Protein AF-A0A832GR30-F1 (afdb_monomer)

Mean predicted aligned error: 6.25 Å

Sequence (142 aa):
MNIKTFKKKKALDELYRIESIIKEREQTCPACKYLKEFDEINVDTLAMMLSSNPSFLKEFKESKGLCLPHLIKLLKIIKLRHKSNFSSLLKDLLSLEMKSFTHLNHELKEFIRKHDYRFSNEPWGIEKDSVKRSIIKLIGEE

Solvent-accessible surface area (backbone atoms only — not comparable to full-atom values): 7870 Å² total; per-residue (Å²): 134,62,70,70,60,55,57,52,49,55,54,51,54,50,48,54,51,51,53,51,53,51,55,50,46,48,68,70,32,67,67,53,42,46,52,52,50,51,57,50,52,52,42,50,51,51,39,49,43,54,72,74,31,71,68,56,37,56,56,53,62,74,54,70,61,65,25,49,60,57,45,54,53,32,54,53,50,29,56,74,76,40,56,93,51,32,70,62,50,49,53,53,52,52,52,37,41,52,53,37,53,51,53,48,53,53,25,41,52,49,41,58,52,47,69,37,75,93,38,59,87,59,82,82,62,83,28,76,53,27,69,60,51,50,51,34,39,60,71,44,80,134

Foldseek 3Di:
DDPVVVVVVVVVVVVVVVVVVVVVCCVPPPVSVVVVVVLLVVLLVVLCCCQPPPVVVVVQLVDLAAAPVSLVSNLVNCVVPVVVCNVVVVVSRVVSNVVNVVVLVVLCVVVVVCVPPVNVPPDDDPSPCSVVVVVCNHPNDD

Structure (mmCIF, N/CA/C/O backbone):
data_AF-A0A832GR30-F1
#
_entry.id   AF-A0A832GR30-F1
#
loop_
_atom_site.group_PDB
_atom_site.id
_atom_site.type_symbol
_atom_site.label_atom_id
_atom_site.label_alt_id
_atom_site.label_comp_id
_atom_site.label_asym_id
_atom_site.label_entity_id
_atom_site.label_seq_id
_atom_site.pdbx_PDB_ins_code
_atom_site.Cartn_x
_atom_site.Cartn_y
_atom_site.Cartn_z
_atom_site.occupancy
_atom_site.B_iso_or_equiv
_atom_site.auth_seq_id
_atom_site.auth_comp_id
_atom_site.auth_asym_id
_atom_site.auth_atom_id
_atom_site.pdbx_PDB_model_num
ATOM 1 N N . MET A 1 1 ? -47.389 3.659 -23.363 1.00 51.72 1 MET A N 1
ATOM 2 C CA . MET A 1 1 ? -46.184 3.367 -22.545 1.00 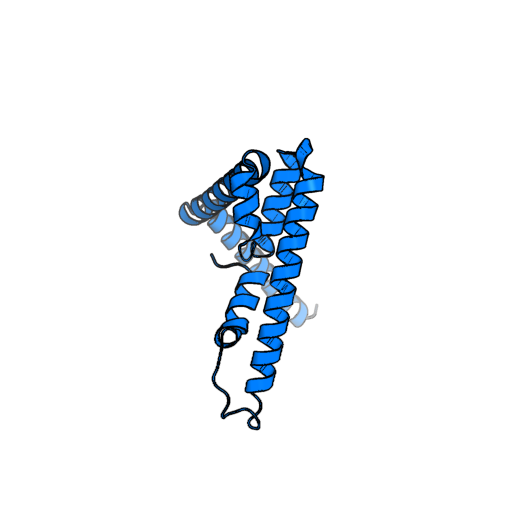51.72 1 MET A CA 1
ATOM 3 C C . MET A 1 1 ? -45.252 2.463 -23.338 1.00 51.72 1 MET A C 1
ATOM 5 O O . MET A 1 1 ? -45.704 1.456 -23.861 1.00 51.72 1 MET A O 1
ATOM 9 N N . ASN A 1 2 ? -43.989 2.857 -23.509 1.00 54.38 2 ASN A N 1
ATOM 10 C CA . ASN A 1 2 ? -43.063 2.231 -24.456 1.00 54.38 2 ASN A CA 1
ATOM 11 C C . ASN A 1 2 ? -42.424 0.957 -23.848 1.00 54.38 2 ASN A C 1
ATOM 13 O O . ASN A 1 2 ? -41.853 0.995 -22.759 1.00 54.38 2 ASN A O 1
ATOM 17 N N . ILE A 1 3 ? -42.524 -0.186 -24.534 1.00 61.44 3 ILE A N 1
ATOM 18 C CA . ILE A 1 3 ? -42.107 -1.518 -24.036 1.00 61.44 3 ILE A CA 1
ATOM 19 C C . ILE A 1 3 ? -40.603 -1.565 -23.691 1.00 61.44 3 ILE A C 1
ATOM 21 O O . ILE A 1 3 ? -40.187 -2.277 -22.772 1.00 61.44 3 ILE A O 1
ATOM 25 N N . LYS A 1 4 ? -39.778 -0.757 -24.373 1.00 59.50 4 LYS A N 1
ATOM 26 C CA . LYS A 1 4 ? -38.334 -0.636 -24.101 1.00 59.50 4 LYS A CA 1
ATOM 27 C C . LYS A 1 4 ? -38.034 -0.039 -22.719 1.00 59.50 4 LYS A C 1
ATOM 29 O O . LYS A 1 4 ? -37.091 -0.482 -22.067 1.00 59.50 4 LYS A O 1
ATOM 34 N N . THR A 1 5 ? -38.838 0.909 -22.237 1.00 62.03 5 THR A N 1
ATOM 35 C CA . THR A 1 5 ? -38.653 1.534 -20.916 1.00 62.03 5 THR A CA 1
ATOM 36 C C . THR A 1 5 ? -39.044 0.592 -19.776 1.00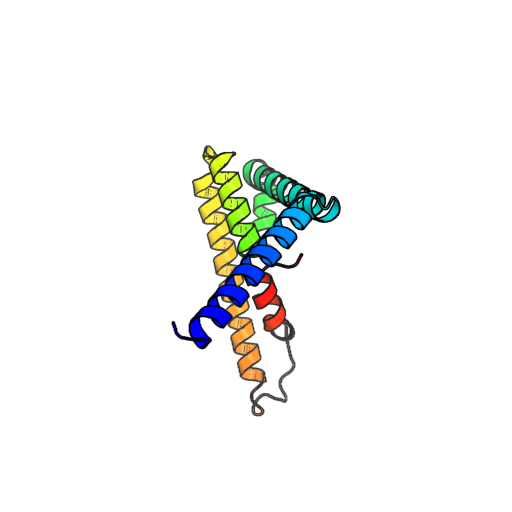 62.03 5 THR A C 1
ATOM 38 O O . THR A 1 5 ? -38.386 0.586 -18.740 1.00 62.03 5 THR A O 1
ATOM 41 N N . PHE A 1 6 ? -40.048 -0.267 -19.982 1.00 60.59 6 PHE A N 1
ATOM 42 C CA . PHE A 1 6 ? -40.468 -1.271 -18.996 1.00 60.59 6 PHE A CA 1
ATOM 43 C C . PHE A 1 6 ? -39.425 -2.386 -18.809 1.00 60.59 6 PHE A C 1
ATOM 45 O O . PHE A 1 6 ? -39.076 -2.726 -17.679 1.00 60.59 6 PHE A O 1
ATOM 52 N N . LYS A 1 7 ? -38.851 -2.903 -19.907 1.00 65.62 7 LYS A N 1
ATOM 53 C CA . LYS A 1 7 ? -37.757 -3.892 -19.845 1.00 65.62 7 LYS A CA 1
ATOM 54 C C . LYS A 1 7 ? -36.505 -3.337 -19.156 1.00 65.62 7 LYS A C 1
ATOM 56 O O . LYS A 1 7 ? -35.870 -4.057 -18.395 1.00 65.62 7 LYS A O 1
ATOM 61 N N . LYS A 1 8 ? -36.180 -2.057 -19.382 1.00 68.19 8 LYS A N 1
ATOM 62 C CA . LYS A 1 8 ? -35.029 -1.387 -18.754 1.00 68.19 8 LYS A CA 1
ATOM 63 C C . LYS A 1 8 ? -35.221 -1.189 -17.244 1.00 68.19 8 LYS A C 1
ATOM 65 O O . LYS A 1 8 ? -34.277 -1.399 -16.495 1.00 68.19 8 LYS A O 1
ATOM 70 N N . LYS A 1 9 ? -36.441 -0.858 -16.801 1.00 76.12 9 LYS A N 1
ATOM 71 C CA . LYS A 1 9 ? -36.787 -0.742 -15.374 1.00 76.12 9 LYS A CA 1
ATOM 72 C C . LYS A 1 9 ? -36.671 -2.087 -14.647 1.00 76.12 9 LYS A C 1
ATOM 74 O O . LYS A 1 9 ? -35.982 -2.169 -13.643 1.00 76.12 9 LYS A O 1
ATOM 79 N N . LYS A 1 10 ? -37.224 -3.157 -15.230 1.00 83.06 10 LYS A N 1
ATOM 80 C CA . LYS A 1 10 ? -37.146 -4.513 -14.659 1.00 83.06 10 LYS A CA 1
ATOM 81 C C . LYS A 1 10 ? -35.703 -5.015 -14.491 1.00 83.06 10 LYS A C 1
ATOM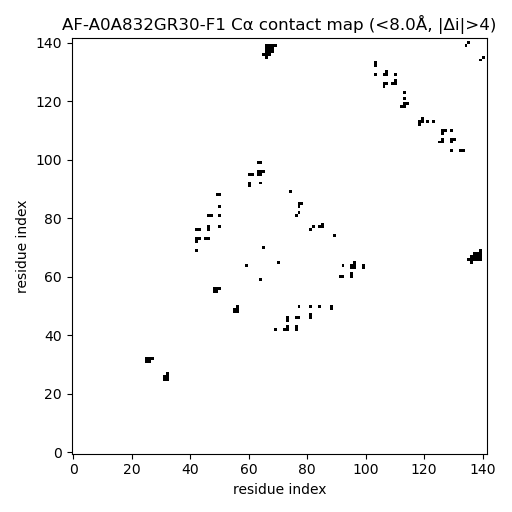 83 O O . LYS A 1 10 ? -35.403 -5.680 -13.510 1.00 83.06 10 LYS A O 1
ATOM 88 N N . ALA A 1 11 ? -34.814 -4.698 -15.436 1.00 89.81 11 ALA A N 1
ATOM 89 C CA . ALA A 1 11 ? -33.398 -5.058 -15.338 1.00 89.81 11 ALA A CA 1
ATOM 90 C C . ALA A 1 11 ? -32.662 -4.286 -14.226 1.00 89.81 11 ALA A C 1
ATOM 92 O O . ALA A 1 11 ? -31.799 -4.848 -13.560 1.00 89.81 11 ALA A O 1
ATOM 93 N N . LEU A 1 12 ? -33.012 -3.012 -14.018 1.00 91.25 12 LEU A N 1
ATOM 94 C CA . LEU A 1 12 ? -32.442 -2.186 -12.954 1.00 91.25 12 LEU A CA 1
ATOM 95 C C . LEU A 1 12 ? -32.899 -2.664 -11.566 1.00 91.25 12 LEU A C 1
ATOM 97 O O . LEU A 1 12 ? -32.090 -2.752 -10.650 1.00 91.25 12 LEU A O 1
ATOM 101 N N . ASP A 1 13 ? -34.175 -3.032 -11.437 1.00 93.50 13 ASP A N 1
ATOM 102 C CA . ASP A 1 13 ? -34.734 -3.576 -10.194 1.00 93.50 13 ASP A CA 1
ATOM 103 C C . ASP A 1 13 ? -34.052 -4.904 -9.809 1.00 93.50 13 ASP A C 1
ATOM 105 O O . ASP A 1 13 ? -33.721 -5.123 -8.643 1.00 93.50 13 ASP A O 1
ATOM 109 N N . GLU A 1 14 ? -33.776 -5.768 -10.792 1.00 94.12 14 GLU A N 1
ATOM 110 C CA . GLU A 1 14 ? -33.047 -7.021 -10.564 1.00 94.12 14 GLU A CA 1
ATOM 111 C C . GLU A 1 14 ? -31.583 -6.776 -10.162 1.00 94.12 14 GLU A C 1
ATOM 113 O O . GLU A 1 14 ? -31.078 -7.437 -9.257 1.00 94.12 14 GLU A O 1
ATOM 118 N N . LEU A 1 15 ? -30.912 -5.786 -10.766 1.00 93.50 15 LEU A N 1
ATOM 119 C CA . LEU A 1 15 ? -29.561 -5.377 -10.366 1.00 93.50 15 LEU A CA 1
ATOM 120 C C . LEU A 1 15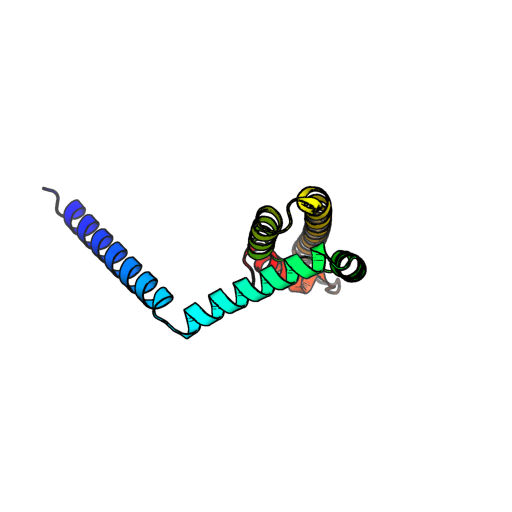 ? -29.525 -4.954 -8.890 1.00 93.50 15 LEU A C 1
ATOM 122 O O . LEU A 1 15 ? -28.689 -5.453 -8.138 1.00 93.50 15 LEU A O 1
ATOM 126 N N . TYR A 1 16 ? -30.443 -4.080 -8.462 1.00 95.38 16 TYR A N 1
ATOM 127 C CA . TYR A 1 16 ? -30.512 -3.632 -7.067 1.00 95.38 16 TYR A CA 1
ATOM 128 C C . TYR A 1 16 ? -30.816 -4.779 -6.103 1.00 95.38 16 TYR A C 1
ATOM 130 O O . TYR A 1 16 ? -30.252 -4.837 -5.008 1.00 95.38 16 TYR A O 1
ATOM 138 N N . ARG A 1 17 ? -31.670 -5.725 -6.512 1.00 95.69 17 ARG A N 1
ATOM 139 C CA . ARG A 1 17 ? -31.939 -6.938 -5.736 1.00 95.69 17 ARG A CA 1
ATOM 140 C C . ARG A 1 17 ? -30.670 -7.772 -5.547 1.00 95.69 17 ARG A C 1
ATOM 142 O O . ARG A 1 17 ? -30.385 -8.185 -4.425 1.00 95.69 17 ARG A O 1
ATOM 149 N N . ILE A 1 18 ? -29.908 -8.007 -6.616 1.00 95.25 18 ILE A N 1
ATOM 150 C CA . ILE A 1 18 ? -28.654 -8.771 -6.563 1.00 95.25 18 ILE A CA 1
ATOM 151 C C . ILE A 1 18 ? -27.618 -8.053 -5.690 1.00 95.25 18 ILE A C 1
ATOM 153 O O . ILE A 1 18 ? -27.018 -8.687 -4.825 1.00 95.25 18 ILE A O 1
ATOM 157 N N . GLU A 1 19 ? -27.447 -6.739 -5.857 1.00 95.38 19 GLU A N 1
ATOM 158 C CA . GLU A 1 19 ? -26.525 -5.937 -5.043 1.00 95.38 19 GLU A CA 1
ATOM 159 C C . GLU A 1 19 ? -26.858 -6.041 -3.547 1.00 95.38 19 GLU A C 1
ATOM 161 O O . GLU A 1 19 ? -25.963 -6.226 -2.721 1.00 95.38 19 GLU A O 1
ATOM 166 N N . SER A 1 20 ? -28.147 -5.989 -3.194 1.00 95.75 20 SER A N 1
ATOM 167 C CA . SER A 1 20 ? -28.601 -6.161 -1.812 1.00 95.75 20 SER A CA 1
ATOM 168 C C . SER A 1 20 ? -28.236 -7.536 -1.252 1.00 95.75 20 SER A C 1
ATOM 170 O O . SER A 1 20 ? -27.729 -7.618 -0.137 1.00 95.75 20 SER A O 1
ATOM 172 N N . ILE A 1 21 ? -28.458 -8.609 -2.020 1.00 95.50 21 ILE A N 1
ATOM 173 C CA . ILE A 1 21 ? -28.145 -9.982 -1.594 1.00 95.50 21 ILE A CA 1
ATOM 174 C C . ILE A 1 21 ? -26.638 -10.155 -1.381 1.00 95.50 21 ILE A C 1
ATOM 176 O O . ILE A 1 21 ? -26.224 -10.792 -0.413 1.00 95.50 21 ILE A O 1
ATOM 180 N N . ILE A 1 22 ? -25.810 -9.600 -2.270 1.00 93.94 22 ILE A N 1
ATOM 181 C CA . ILE A 1 22 ? -24.348 -9.671 -2.144 1.00 93.94 22 ILE A CA 1
ATOM 182 C C . ILE A 1 22 ? -23.896 -8.945 -0.874 1.00 93.94 22 ILE A C 1
ATOM 184 O O . ILE A 1 22 ? -23.192 -9.543 -0.064 1.00 93.94 22 ILE A O 1
ATOM 188 N N . LYS A 1 23 ? -24.363 -7.710 -0.647 1.00 92.56 23 LYS A N 1
ATOM 189 C CA . LYS A 1 23 ? -24.015 -6.933 0.555 1.00 92.56 23 LYS A CA 1
ATOM 190 C C . LYS A 1 23 ? -24.444 -7.620 1.846 1.00 92.56 23 LYS A C 1
ATOM 192 O O . LYS A 1 23 ? -23.693 -7.618 2.817 1.00 92.56 23 LYS A O 1
ATOM 197 N N . GLU A 1 24 ? -25.642 -8.198 1.872 1.00 93.69 24 GLU A N 1
ATOM 198 C CA . GLU A 1 24 ? -26.115 -8.965 3.025 1.00 93.69 24 GLU A CA 1
ATOM 199 C C . GLU A 1 24 ? -25.195 -10.163 3.283 1.00 93.69 24 GLU A C 1
ATOM 201 O O . GLU A 1 24 ? -24.711 -10.344 4.401 1.00 93.69 24 GLU A O 1
ATOM 206 N N . ARG A 1 25 ? -24.865 -10.927 2.233 1.00 92.12 25 ARG A N 1
ATOM 207 C CA . ARG A 1 25 ? -23.961 -12.075 2.346 1.00 92.12 25 ARG A CA 1
ATOM 208 C C . ARG A 1 25 ? -22.572 -11.688 2.827 1.00 92.12 25 ARG A C 1
ATOM 210 O O . ARG A 1 25 ? -22.043 -12.394 3.677 1.00 92.12 25 ARG A O 1
ATOM 217 N N . GLU A 1 26 ? -21.993 -10.596 2.338 1.00 90.56 26 GLU A N 1
ATOM 218 C CA . GLU A 1 26 ? -20.697 -10.094 2.813 1.00 90.56 26 GLU A CA 1
ATOM 219 C C . GLU A 1 26 ? -20.720 -9.770 4.313 1.00 90.56 26 GLU A C 1
ATOM 221 O O . GLU A 1 26 ? -19.753 -10.052 5.017 1.00 90.56 26 GLU A O 1
ATOM 226 N N . GLN A 1 27 ? -21.830 -9.229 4.826 1.00 89.06 27 GLN A N 1
ATOM 227 C CA . GLN A 1 27 ? -21.975 -8.901 6.248 1.00 89.06 27 GLN A CA 1
ATOM 228 C C . GLN A 1 27 ? -22.210 -10.132 7.129 1.00 89.06 27 GLN A C 1
ATOM 230 O O . GLN A 1 27 ? -21.733 -10.172 8.264 1.00 89.06 27 GLN A O 1
ATOM 235 N N . THR A 1 28 ? -22.940 -11.132 6.632 1.00 93.12 28 THR A N 1
ATOM 236 C CA . THR A 1 28 ? -23.249 -12.352 7.394 1.00 93.12 28 THR A CA 1
ATOM 237 C C . THR A 1 28 ? -22.201 -13.452 7.235 1.00 93.12 28 THR A C 1
ATOM 239 O O . THR A 1 28 ? -22.175 -14.383 8.035 1.00 93.12 28 THR A O 1
ATOM 242 N N . CYS A 1 29 ? -21.354 -13.386 6.204 1.00 95.25 29 CYS A N 1
ATOM 243 C CA . CYS A 1 29 ? -20.319 -14.380 5.940 1.00 95.25 29 CYS A CA 1
ATOM 244 C C . CYS A 1 29 ? -19.207 -14.289 7.000 1.00 95.25 29 CYS A C 1
ATOM 246 O O . CYS A 1 29 ? -18.518 -13.266 7.073 1.00 95.25 29 CYS A O 1
ATOM 248 N N . PRO A 1 30 ? -18.954 -15.359 7.781 1.00 95.44 30 PRO A N 1
ATOM 249 C CA . PRO A 1 30 ? -17.912 -15.343 8.806 1.00 95.44 30 PRO A CA 1
ATOM 250 C C . PRO A 1 30 ? -16.511 -15.067 8.247 1.00 95.44 30 PRO A C 1
ATOM 252 O O . PRO A 1 30 ? -15.738 -14.358 8.882 1.00 95.44 30 PRO A O 1
ATOM 255 N N . ALA A 1 31 ? -16.197 -15.573 7.048 1.00 94.69 31 ALA A N 1
ATOM 256 C CA . ALA A 1 31 ? -14.901 -15.348 6.408 1.00 94.69 31 ALA A CA 1
ATOM 257 C C . ALA A 1 31 ? -14.718 -13.883 5.977 1.00 94.69 31 ALA A C 1
ATOM 259 O O . ALA A 1 31 ? -13.686 -13.288 6.269 1.00 94.69 31 ALA A O 1
ATOM 260 N N . CYS A 1 32 ? -15.733 -13.273 5.355 1.00 93.62 32 CYS A N 1
ATOM 261 C CA . CYS A 1 32 ? -15.691 -11.858 4.968 1.00 93.62 32 CYS A CA 1
ATOM 262 C C . CYS A 1 32 ? -15.562 -10.946 6.194 1.00 93.62 32 CYS A C 1
ATOM 264 O O . CYS A 1 32 ? -14.755 -10.016 6.201 1.00 93.62 32 CYS A O 1
ATOM 266 N N . LYS A 1 33 ? -16.317 -11.245 7.259 1.00 92.44 33 LYS A N 1
ATOM 267 C CA . LYS A 1 33 ? -16.220 -10.527 8.531 1.00 92.44 33 LYS A CA 1
ATOM 268 C C . LYS A 1 33 ? -14.819 -10.645 9.133 1.00 92.44 33 LYS A C 1
ATOM 270 O O . LYS A 1 33 ? -14.233 -9.625 9.485 1.00 92.44 33 LYS A O 1
ATOM 275 N N . TYR A 1 34 ? -14.272 -11.859 9.189 1.00 93.50 34 TYR A N 1
ATOM 276 C CA . TYR A 1 34 ? -12.926 -12.102 9.699 1.00 93.50 34 TYR A CA 1
ATOM 277 C C . TYR A 1 34 ? -11.859 -11.343 8.903 1.00 93.50 34 TYR A C 1
ATOM 279 O O . TYR A 1 34 ? -11.028 -10.678 9.508 1.00 93.50 34 TYR A O 1
ATOM 287 N N . LEU A 1 35 ? -11.900 -11.380 7.566 1.00 92.25 35 LEU A N 1
ATOM 288 C CA . LEU A 1 35 ? -10.945 -10.655 6.719 1.00 92.25 35 LEU A CA 1
ATOM 289 C C . LEU A 1 35 ? -10.974 -9.148 6.995 1.00 92.25 35 LEU A C 1
ATOM 291 O O . LEU A 1 35 ? -9.926 -8.526 7.159 1.00 92.25 35 LEU A O 1
ATOM 295 N N . LYS A 1 36 ? -12.173 -8.569 7.118 1.00 90.44 36 LYS A N 1
ATOM 296 C CA . LYS A 1 36 ? -12.336 -7.150 7.440 1.00 90.44 36 LYS A CA 1
ATOM 297 C C . LYS A 1 36 ? -11.783 -6.806 8.824 1.00 90.44 36 LYS A C 1
ATOM 299 O O . LYS A 1 36 ? -11.057 -5.824 8.960 1.00 90.44 36 LYS A O 1
ATOM 304 N N . GLU A 1 37 ? -12.120 -7.598 9.839 1.00 92.25 37 GLU A N 1
ATOM 305 C CA . GLU A 1 37 ? -11.637 -7.400 11.210 1.00 92.25 37 GLU A CA 1
ATOM 306 C C . GLU A 1 37 ? -10.115 -7.552 11.291 1.00 92.25 37 GLU A C 1
ATOM 308 O O . GLU A 1 37 ? -9.441 -6.720 11.895 1.00 92.25 37 GLU A O 1
ATOM 313 N N . PHE A 1 38 ? -9.558 -8.561 10.624 1.00 93.62 38 PHE A N 1
ATOM 314 C CA . PHE A 1 38 ? -8.121 -8.796 10.552 1.00 93.62 38 PHE A CA 1
ATOM 315 C C . PHE A 1 38 ? -7.390 -7.617 9.899 1.00 93.62 38 PHE A C 1
ATOM 317 O O . PHE A 1 38 ? -6.416 -7.104 10.452 1.00 93.62 38 PHE A O 1
ATOM 324 N N . ASP A 1 39 ? -7.894 -7.118 8.768 1.00 92.31 39 ASP A N 1
ATOM 325 C CA . ASP A 1 39 ? -7.347 -5.936 8.100 1.00 92.31 39 ASP A CA 1
ATOM 326 C C . ASP A 1 39 ? -7.480 -4.665 8.964 1.00 92.31 39 ASP A C 1
ATOM 328 O O . ASP A 1 39 ? -6.637 -3.771 8.921 1.00 92.31 39 ASP A O 1
ATOM 332 N N . GLU A 1 40 ? -8.543 -4.517 9.758 1.00 92.50 40 GLU A N 1
ATOM 333 C CA . GLU A 1 40 ? -8.684 -3.397 10.703 1.00 92.50 40 GLU A CA 1
ATOM 334 C C . GLU A 1 40 ? -7.670 -3.477 11.848 1.00 92.50 40 GLU A C 1
ATOM 336 O O . GLU A 1 40 ? -6.995 -2.482 12.121 1.00 92.50 40 GLU A O 1
ATOM 341 N N . ILE A 1 41 ? -7.505 -4.652 12.456 1.00 94.75 41 ILE A N 1
ATOM 342 C CA . ILE A 1 41 ? -6.551 -4.889 13.546 1.00 94.75 41 ILE A CA 1
ATOM 343 C C . ILE A 1 41 ? -5.113 -4.648 13.077 1.00 94.75 41 ILE A C 1
ATOM 345 O O . ILE A 1 41 ? -4.340 -3.984 13.773 1.00 94.75 41 ILE A O 1
ATOM 349 N N . ASN A 1 42 ? -4.743 -5.137 11.892 1.00 95.12 42 ASN A N 1
ATOM 350 C CA . ASN A 1 42 ? -3.384 -4.980 11.375 1.00 95.12 42 ASN A CA 1
ATOM 351 C C . ASN A 1 42 ? -3.040 -3.519 11.079 1.00 95.12 42 ASN A C 1
ATOM 353 O O . ASN A 1 42 ? -1.950 -3.063 11.430 1.00 95.12 42 ASN A O 1
ATOM 357 N N . VAL A 1 43 ? -3.961 -2.755 10.483 1.00 95.25 43 VAL A N 1
ATOM 358 C CA . VAL A 1 43 ? -3.707 -1.335 10.198 1.00 95.25 43 VAL A CA 1
ATOM 359 C C . VAL A 1 43 ? -3.684 -0.506 11.486 1.00 95.25 43 VAL A C 1
ATOM 361 O O . VAL A 1 43 ? -2.875 0.416 11.589 1.00 95.25 43 VAL A O 1
ATOM 364 N N . ASP A 1 44 ? -4.499 -0.841 12.490 1.00 94.88 44 ASP A N 1
ATOM 365 C CA . ASP A 1 44 ? -4.442 -0.201 13.814 1.00 94.88 44 ASP A CA 1
ATOM 366 C C . ASP A 1 44 ? -3.116 -0.502 14.530 1.00 94.88 44 ASP A C 1
ATOM 368 O O . ASP A 1 44 ? -2.450 0.409 15.024 1.00 94.88 44 ASP A O 1
ATOM 372 N N . THR A 1 45 ? -2.664 -1.757 14.483 1.00 96.31 45 THR A N 1
ATOM 373 C CA . THR A 1 45 ? -1.363 -2.173 15.028 1.00 96.31 45 THR A CA 1
ATOM 374 C C . THR A 1 45 ? -0.218 -1.429 14.345 1.00 96.31 45 THR A C 1
ATOM 376 O O . THR A 1 45 ? 0.658 -0.885 15.019 1.00 96.31 45 THR A O 1
ATOM 379 N N . LEU A 1 46 ? -0.248 -1.326 13.013 1.00 96.75 46 LEU A N 1
ATOM 380 C CA . LEU A 1 46 ? 0.737 -0.561 12.254 1.00 96.75 46 LEU A CA 1
ATOM 381 C C . LEU A 1 46 ? 0.729 0.924 12.651 1.00 96.75 46 LEU A C 1
ATOM 383 O O . LEU A 1 46 ? 1.793 1.507 12.864 1.00 96.75 46 LEU A O 1
ATOM 387 N N . ALA A 1 47 ? -0.452 1.536 12.791 1.00 95.81 47 ALA A N 1
ATOM 388 C CA . ALA A 1 47 ? -0.597 2.928 13.221 1.00 95.81 47 ALA A CA 1
ATOM 389 C C . ALA A 1 47 ? 0.026 3.169 14.600 1.00 95.81 47 ALA A C 1
ATOM 391 O O . ALA A 1 47 ? 0.749 4.154 14.787 1.00 95.81 47 ALA A O 1
ATOM 392 N N . MET A 1 48 ? -0.221 2.255 15.540 1.00 95.31 48 MET A N 1
ATOM 393 C CA . MET A 1 48 ? 0.367 2.288 16.872 1.00 95.31 48 MET A CA 1
ATOM 394 C C . MET A 1 48 ? 1.894 2.210 16.782 1.00 95.31 48 MET A C 1
ATOM 396 O O . MET A 1 48 ? 2.567 3.101 17.293 1.00 95.31 48 MET A O 1
ATOM 400 N N . MET A 1 49 ? 2.443 1.214 16.075 1.00 96.81 49 MET A N 1
ATOM 401 C CA . MET A 1 49 ? 3.893 1.022 15.949 1.00 96.81 49 MET A CA 1
ATOM 402 C C . MET A 1 49 ? 4.592 2.232 15.325 1.00 96.81 49 MET A C 1
ATOM 404 O O . MET A 1 49 ? 5.599 2.696 15.855 1.00 96.81 49 MET A O 1
ATOM 408 N N . LEU A 1 50 ? 4.040 2.789 14.243 1.00 95.94 50 LEU A N 1
ATOM 409 C CA . LEU A 1 50 ? 4.581 3.995 13.607 1.00 95.94 50 LEU A CA 1
ATOM 410 C C . LEU A 1 50 ? 4.538 5.212 14.538 1.00 95.94 50 LEU A C 1
ATOM 412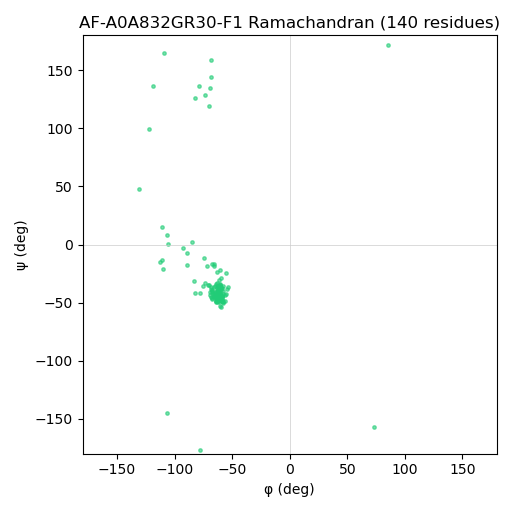 O O . LEU A 1 50 ? 5.414 6.072 14.466 1.00 95.94 50 LEU A O 1
ATOM 416 N N . SER A 1 51 ? 3.531 5.293 15.409 1.00 93.19 51 SER A N 1
ATOM 417 C CA . SER A 1 51 ? 3.341 6.434 16.307 1.00 93.19 51 SER A CA 1
ATOM 418 C C . SER A 1 51 ? 4.175 6.349 17.584 1.00 93.19 51 SER A C 1
ATOM 420 O O . SER A 1 51 ? 4.559 7.395 18.107 1.00 93.19 51 SER A O 1
ATOM 422 N N . SER A 1 52 ? 4.443 5.145 18.098 1.00 93.12 52 SER A N 1
ATOM 423 C CA . SER A 1 52 ? 5.084 4.939 19.403 1.00 93.12 52 SER A CA 1
ATOM 424 C C . SER A 1 52 ? 6.505 4.375 19.339 1.00 93.12 52 SER A C 1
ATOM 426 O O . SER A 1 52 ? 7.197 4.412 20.353 1.00 93.12 52 SER A O 1
ATOM 428 N N . ASN A 1 53 ? 6.962 3.860 18.191 1.00 96.19 53 ASN A N 1
ATOM 429 C CA . ASN A 1 53 ? 8.285 3.250 18.043 1.00 96.19 53 ASN A CA 1
ATOM 430 C C . ASN A 1 53 ? 9.120 3.952 16.947 1.00 96.19 53 ASN A C 1
ATOM 432 O O . ASN A 1 53 ? 8.977 3.650 15.759 1.00 96.19 53 ASN A O 1
ATOM 436 N N . PRO A 1 54 ? 10.043 4.858 17.329 1.00 94.88 54 PRO A N 1
ATOM 437 C CA . PRO A 1 54 ? 10.899 5.570 16.379 1.00 94.88 54 PRO A CA 1
ATOM 438 C C . PRO A 1 54 ? 11.812 4.667 15.537 1.00 94.88 54 PRO A C 1
ATOM 440 O O . PRO A 1 54 ? 12.053 4.970 14.368 1.00 94.88 54 PRO A O 1
ATOM 443 N N . SER A 1 55 ? 12.312 3.561 16.099 1.00 97.31 55 SER A N 1
ATOM 444 C CA . SER A 1 55 ? 13.154 2.607 15.363 1.00 97.31 55 SER A CA 1
ATOM 445 C C . SER A 1 55 ? 12.354 1.905 14.270 1.00 97.31 55 SER A C 1
ATOM 447 O O . SER A 1 55 ? 12.809 1.828 13.132 1.00 97.31 55 SER A O 1
ATOM 449 N N . PHE A 1 56 ? 11.122 1.496 14.584 1.00 97.38 56 PHE A N 1
ATOM 450 C CA . PHE A 1 56 ? 10.215 0.919 13.595 1.00 97.38 56 PHE A CA 1
ATOM 451 C C . PHE A 1 56 ? 9.869 1.921 12.488 1.00 97.38 56 PHE A C 1
ATOM 453 O O . PHE A 1 56 ? 9.934 1.581 11.311 1.00 97.38 56 PHE A O 1
ATOM 460 N N . LEU A 1 57 ? 9.566 3.178 12.836 1.00 95.88 57 LEU A N 1
ATOM 461 C CA . LEU A 1 57 ? 9.324 4.228 11.841 1.00 95.88 57 LEU A CA 1
ATOM 462 C C . LEU A 1 57 ? 10.531 4.419 10.910 1.00 95.88 57 LEU A C 1
ATOM 464 O O . LEU A 1 57 ? 10.355 4.611 9.708 1.00 95.88 57 LEU A O 1
ATOM 468 N N . LYS A 1 58 ? 11.754 4.367 11.448 1.00 96.44 58 LYS A N 1
ATOM 469 C CA . LYS A 1 58 ? 12.982 4.469 10.653 1.00 96.44 58 LYS A CA 1
ATOM 470 C C . LYS A 1 58 ? 13.100 3.318 9.654 1.00 96.44 58 LYS A C 1
ATOM 472 O O . LYS A 1 58 ? 13.353 3.577 8.485 1.00 96.44 58 LYS A O 1
ATOM 477 N N . GLU A 1 59 ? 12.888 2.080 10.088 1.00 97.12 59 GLU A N 1
ATOM 478 C CA . GLU A 1 59 ? 12.921 0.912 9.196 1.00 97.12 59 GLU A CA 1
ATOM 479 C C . GLU A 1 59 ? 11.800 0.959 8.153 1.00 97.12 59 GLU A C 1
ATOM 481 O O . GLU A 1 59 ? 12.027 0.709 6.970 1.00 97.12 59 GLU A O 1
ATOM 486 N N . PHE A 1 60 ? 10.598 1.372 8.557 1.00 97.06 60 PHE A N 1
ATOM 487 C CA . PHE A 1 60 ? 9.455 1.496 7.659 1.00 97.06 60 PHE A CA 1
ATOM 488 C C . PHE A 1 60 ? 9.707 2.496 6.519 1.00 97.06 60 PHE A C 1
ATOM 490 O O . PHE A 1 60 ? 9.276 2.259 5.390 1.00 97.06 60 PHE A O 1
ATOM 497 N N . LYS A 1 61 ? 10.449 3.582 6.773 1.00 96.06 61 LYS A N 1
ATOM 498 C CA . LYS A 1 61 ? 10.849 4.572 5.752 1.00 96.06 61 LYS A CA 1
ATOM 499 C C . LYS A 1 61 ? 11.797 4.024 4.680 1.00 96.06 61 LYS A C 1
ATOM 501 O O . LYS A 1 61 ? 11.913 4.640 3.623 1.00 96.06 61 LYS A O 1
ATOM 506 N N . GLU A 1 62 ? 12.433 2.881 4.913 1.00 95.19 62 GLU A N 1
ATOM 507 C CA . GLU A 1 62 ? 13.266 2.198 3.914 1.00 95.19 62 GLU A CA 1
ATOM 508 C C . GLU A 1 62 ? 12.486 1.143 3.110 1.00 95.19 62 GLU A C 1
ATOM 510 O O . GLU A 1 62 ? 13.015 0.541 2.175 1.00 95.19 62 GLU A O 1
ATOM 515 N N . SER A 1 63 ? 11.208 0.925 3.438 1.00 94.75 63 SER A N 1
ATOM 516 C CA . SER A 1 63 ? 10.331 0.003 2.714 1.00 94.75 63 SER A CA 1
ATOM 517 C C . SER A 1 63 ? 9.811 0.590 1.390 1.00 94.75 63 SER A C 1
ATOM 519 O O . SER A 1 63 ? 10.132 1.708 0.989 1.00 94.75 63 SER A O 1
ATOM 521 N N . LYS A 1 64 ? 8.947 -0.161 0.692 1.00 92.81 64 LYS A N 1
ATOM 522 C CA . LYS A 1 64 ? 8.229 0.319 -0.504 1.00 92.81 64 LYS A CA 1
ATOM 523 C C . LYS A 1 64 ? 6.932 1.076 -0.171 1.00 92.81 64 LYS A C 1
ATOM 525 O O . LYS A 1 64 ? 6.226 1.481 -1.102 1.00 92.81 64 LYS A O 1
ATOM 530 N N . GLY A 1 65 ? 6.614 1.268 1.111 1.00 94.81 65 GLY A N 1
ATOM 531 C CA . GLY A 1 65 ? 5.346 1.834 1.577 1.00 94.81 65 GLY A CA 1
ATOM 532 C C . GLY A 1 65 ? 4.168 0.864 1.4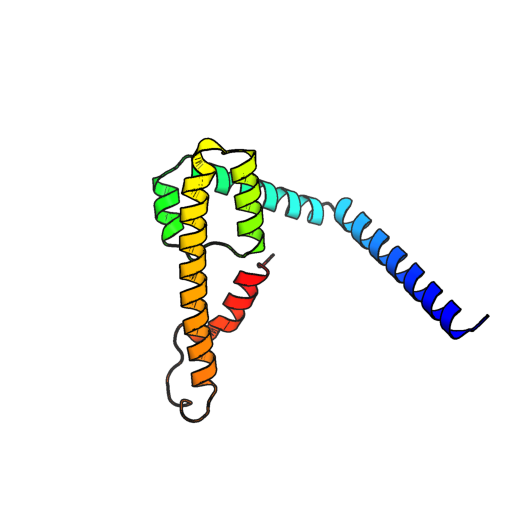34 1.00 94.81 65 GLY A C 1
ATOM 533 O O . GLY A 1 65 ? 4.351 -0.348 1.346 1.00 94.81 65 GLY A O 1
ATOM 534 N N . LEU A 1 66 ? 2.956 1.409 1.383 1.00 96.00 66 LEU A N 1
ATOM 535 C CA . LEU A 1 66 ? 1.680 0.690 1.335 1.00 96.00 66 LEU A CA 1
ATOM 536 C C . LEU A 1 66 ? 1.008 0.816 -0.032 1.00 96.00 66 LEU A C 1
ATOM 538 O O . LEU A 1 66 ? 1.349 1.689 -0.827 1.00 96.00 66 LEU A O 1
ATOM 542 N N . CYS A 1 67 ? 0.016 -0.022 -0.323 1.00 96.50 67 CYS A N 1
ATOM 543 C CA . CYS A 1 67 ? -0.903 0.291 -1.415 1.00 96.50 67 CYS A CA 1
ATOM 544 C C . CYS A 1 67 ? -1.774 1.509 -1.043 1.00 96.50 67 CYS A C 1
ATOM 546 O O . CYS A 1 67 ? -1.938 1.845 0.135 1.00 96.50 67 CYS A O 1
ATOM 548 N N . LEU A 1 68 ? -2.346 2.185 -2.041 1.00 96.06 68 LEU A N 1
ATOM 549 C CA . LEU A 1 68 ? -3.167 3.379 -1.814 1.00 96.06 68 LEU A CA 1
ATOM 550 C C . LEU A 1 68 ? -4.356 3.143 -0.860 1.00 96.06 68 LEU A C 1
ATOM 552 O O . LEU A 1 68 ? -4.558 3.984 0.023 1.00 96.06 68 LEU A O 1
ATOM 556 N N . PRO A 1 69 ? -5.119 2.033 -0.962 1.00 95.94 69 PRO A N 1
ATOM 557 C CA . PRO A 1 69 ? -6.182 1.735 -0.003 1.00 95.94 69 PRO A CA 1
ATOM 558 C C . PRO A 1 69 ? -5.688 1.676 1.448 1.00 95.94 69 PRO A C 1
ATOM 560 O O . PRO A 1 69 ? -6.257 2.343 2.321 1.00 95.94 69 PRO A O 1
ATOM 563 N N . HIS A 1 70 ? -4.595 0.949 1.708 1.00 96.62 70 HIS A N 1
ATOM 564 C CA . HIS A 1 70 ? -4.030 0.811 3.054 1.00 96.62 70 HIS A CA 1
ATOM 565 C C . HIS A 1 70 ? -3.397 2.105 3.560 1.00 96.62 70 HIS A C 1
ATOM 567 O O . HIS A 1 70 ? -3.556 2.420 4.737 1.00 96.62 70 HIS A O 1
ATOM 573 N N . LEU A 1 71 ? -2.772 2.911 2.695 1.00 96.69 71 LEU A N 1
ATOM 574 C CA . LEU A 1 71 ? -2.288 4.247 3.054 1.00 96.69 71 LEU A CA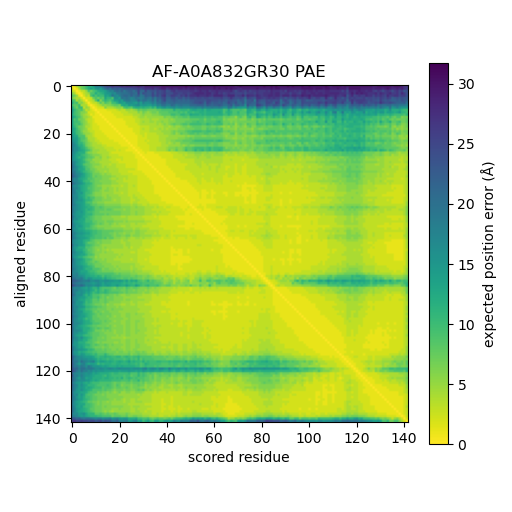 1
ATOM 575 C C . LEU A 1 71 ? -3.435 5.138 3.546 1.00 96.69 71 LEU A C 1
ATOM 577 O O . LEU A 1 71 ? -3.340 5.754 4.608 1.00 96.69 71 LEU A O 1
ATOM 581 N N . ILE A 1 72 ? -4.545 5.193 2.804 1.00 96.06 72 ILE A N 1
ATOM 582 C CA . ILE A 1 72 ? -5.713 5.998 3.186 1.00 96.06 72 ILE A CA 1
ATOM 583 C C . ILE A 1 72 ? -6.306 5.489 4.504 1.00 96.06 72 ILE A C 1
ATOM 585 O O . ILE A 1 72 ? -6.646 6.298 5.374 1.00 96.06 72 ILE A O 1
ATOM 589 N N . LYS A 1 73 ? -6.436 4.167 4.667 1.00 95.81 73 LYS A N 1
ATOM 590 C CA . LYS A 1 73 ? -6.950 3.555 5.900 1.00 95.81 73 LYS A CA 1
ATOM 591 C C . LYS A 1 73 ? -6.056 3.896 7.096 1.00 95.81 73 LYS A C 1
ATOM 593 O O . LYS A 1 73 ? -6.564 4.391 8.100 1.00 95.81 73 LYS A O 1
ATOM 598 N N . LEU A 1 74 ? -4.739 3.748 6.952 1.00 96.19 74 LEU A N 1
ATOM 599 C CA . LEU A 1 74 ? -3.749 4.085 7.974 1.00 96.19 74 LEU A CA 1
ATOM 600 C C . LEU A 1 74 ? -3.841 5.559 8.386 1.00 96.19 74 LEU A C 1
ATOM 602 O O . LEU A 1 74 ? -3.964 5.865 9.571 1.00 96.19 74 LEU A O 1
ATOM 606 N N . LEU A 1 75 ? -3.851 6.482 7.421 1.00 95.94 75 LEU A N 1
ATOM 607 C CA . LEU A 1 75 ? -3.935 7.918 7.701 1.00 95.94 75 LEU A CA 1
ATOM 608 C C . LEU A 1 75 ? -5.229 8.292 8.435 1.00 95.94 75 LEU A C 1
ATOM 610 O O . LEU A 1 75 ? -5.203 9.141 9.328 1.00 95.94 75 LEU A O 1
ATOM 614 N N . LYS A 1 76 ? -6.358 7.647 8.107 1.00 95.06 76 LYS A N 1
ATOM 615 C CA . LYS A 1 76 ? -7.620 7.826 8.843 1.00 95.06 76 LYS A CA 1
ATOM 616 C C . LYS A 1 76 ? -7.490 7.364 10.296 1.00 95.06 76 LYS A C 1
ATOM 618 O O . LYS A 1 76 ? -7.922 8.094 11.187 1.00 95.06 76 LYS A O 1
ATOM 623 N N . ILE A 1 77 ? -6.876 6.207 10.542 1.00 93.50 77 ILE A N 1
ATOM 624 C CA . ILE A 1 77 ? -6.666 5.685 11.900 1.00 93.50 77 ILE A CA 1
ATOM 625 C C . ILE A 1 77 ? -5.742 6.605 12.704 1.00 93.50 77 ILE A C 1
ATOM 627 O O . ILE A 1 77 ? -6.120 7.033 13.795 1.00 93.50 77 ILE A O 1
ATOM 631 N N . ILE A 1 78 ? -4.590 7.002 12.151 1.00 93.75 78 ILE A N 1
ATOM 632 C CA . ILE A 1 78 ? -3.651 7.920 12.818 1.00 93.75 78 ILE A CA 1
ATOM 633 C C . ILE A 1 78 ? -4.345 9.249 13.143 1.00 93.75 78 ILE A C 1
ATOM 635 O O . ILE A 1 78 ? -4.239 9.739 14.266 1.00 93.75 78 ILE A O 1
ATOM 639 N N . LYS A 1 79 ? -5.125 9.814 12.211 1.00 93.81 79 LYS A N 1
ATOM 640 C CA . LYS A 1 79 ? -5.883 11.054 12.450 1.00 93.81 79 LYS A CA 1
ATOM 641 C C . LYS A 1 79 ? -6.877 10.923 13.607 1.00 93.81 79 LYS A C 1
ATOM 643 O O . LYS A 1 79 ? -7.076 11.881 14.353 1.00 93.81 79 LYS A O 1
ATOM 648 N N . LEU A 1 80 ? -7.542 9.777 13.736 1.00 92.12 80 LEU A N 1
ATOM 649 C CA . LEU A 1 80 ? -8.546 9.556 14.776 1.00 92.12 80 LEU A CA 1
ATOM 650 C C . LEU A 1 80 ? -7.910 9.269 16.142 1.00 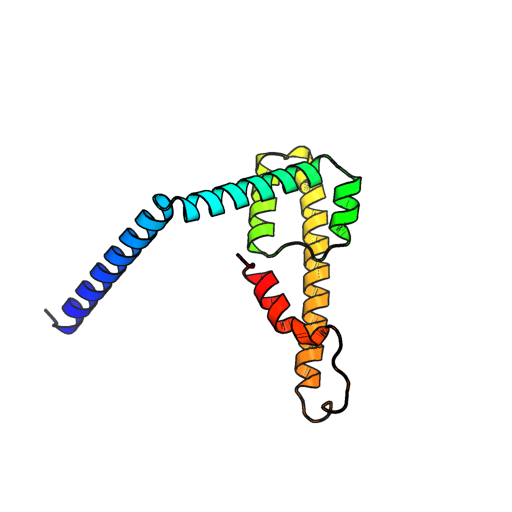92.12 80 LEU A C 1
ATOM 652 O O . LEU A 1 80 ? -8.385 9.808 17.142 1.00 92.12 80 LEU A O 1
ATOM 656 N N . ARG A 1 81 ? -6.844 8.460 16.179 1.00 88.06 81 ARG A N 1
ATOM 657 C CA . ARG A 1 81 ? -6.307 7.843 17.406 1.00 88.06 81 ARG A CA 1
ATOM 658 C C . ARG A 1 81 ? -4.952 8.395 17.868 1.00 88.06 81 ARG A C 1
ATOM 660 O O . ARG A 1 81 ? -4.650 8.321 19.051 1.00 88.06 81 ARG A O 1
ATOM 667 N N . HIS A 1 82 ? -4.172 9.017 16.981 1.00 83.56 82 HIS A N 1
ATOM 668 C CA . HIS A 1 82 ? -2.796 9.478 17.236 1.00 83.56 82 HIS A CA 1
ATOM 669 C C . HIS A 1 82 ? -2.580 10.942 16.799 1.00 83.56 82 HIS A C 1
ATOM 671 O O . HIS A 1 82 ? -1.610 11.289 16.122 1.00 83.56 82 HIS A O 1
ATOM 677 N N . LYS A 1 83 ? -3.508 11.828 17.187 1.00 81.62 83 LYS A N 1
ATOM 678 C CA . LYS A 1 83 ? -3.584 13.228 16.719 1.00 81.62 83 LYS A CA 1
ATOM 679 C C . LYS A 1 83 ? -2.299 14.039 16.906 1.00 81.62 83 LYS A C 1
ATOM 681 O O . LYS A 1 83 ? -1.965 14.824 16.023 1.00 81.62 83 LYS A O 1
ATOM 686 N N . SER A 1 84 ? -1.583 13.850 18.016 1.00 86.31 84 SER A N 1
ATOM 687 C CA . SER A 1 84 ? -0.354 14.599 18.331 1.00 86.31 84 SER A CA 1
ATOM 688 C C . SER A 1 84 ? 0.757 14.387 17.301 1.00 86.31 84 SER A C 1
ATOM 690 O O . SER A 1 84 ? 1.532 15.302 17.042 1.00 86.31 84 SER A O 1
ATOM 692 N N . ASN A 1 85 ? 0.800 13.208 16.674 1.00 82.38 85 ASN A N 1
ATOM 693 C CA . ASN A 1 85 ? 1.866 12.806 15.755 1.00 82.38 85 ASN A CA 1
ATOM 694 C C . ASN A 1 85 ? 1.398 12.847 14.291 1.00 82.38 85 ASN A C 1
ATOM 696 O O . ASN A 1 85 ? 2.164 12.532 13.384 1.00 82.38 85 ASN A O 1
ATOM 700 N N . PHE A 1 86 ? 0.142 13.236 14.036 1.00 90.94 86 PHE A N 1
ATOM 701 C CA . PHE A 1 86 ? -0.464 13.121 12.712 1.00 90.94 86 PHE A CA 1
ATOM 702 C C . PHE A 1 86 ? 0.283 13.931 11.647 1.00 90.94 86 PHE A C 1
ATOM 704 O O . PHE A 1 86 ? 0.524 13.415 10.565 1.00 90.94 86 PHE A O 1
ATOM 711 N N . SER A 1 87 ? 0.681 15.172 11.941 1.00 92.38 87 SER A N 1
ATOM 712 C CA . SER A 1 87 ? 1.338 16.041 10.950 1.00 92.38 87 SER A CA 1
ATOM 713 C C . SER A 1 87 ? 2.715 15.515 10.522 1.00 92.38 87 SER A C 1
ATOM 715 O O . SER A 1 87 ? 3.014 15.446 9.327 1.00 92.38 87 SER A O 1
ATOM 717 N N . SER A 1 88 ? 3.543 15.090 11.483 1.00 92.88 88 SER A N 1
ATOM 718 C CA . SER A 1 88 ? 4.869 14.534 11.195 1.00 92.88 88 SER A CA 1
ATOM 719 C C . SER A 1 88 ? 4.767 13.195 10.467 1.00 92.88 88 SER A C 1
ATOM 721 O O . SER A 1 88 ? 5.396 13.027 9.423 1.00 92.88 88 SER A O 1
ATOM 723 N N . LEU A 1 89 ? 3.912 12.285 10.947 1.00 94.31 89 LEU A N 1
ATOM 724 C CA . LEU A 1 89 ? 3.691 10.988 10.305 1.00 94.31 89 LEU A CA 1
ATOM 725 C C . LEU A 1 89 ? 3.096 11.132 8.907 1.00 94.31 89 LEU A C 1
ATOM 727 O O . LEU A 1 89 ? 3.520 10.432 7.996 1.00 94.31 89 LEU A O 1
ATOM 731 N N . LEU A 1 90 ? 2.160 12.059 8.699 1.00 96.00 90 LEU A N 1
ATOM 732 C CA . LEU A 1 90 ? 1.606 12.336 7.376 1.00 96.00 90 LEU A CA 1
ATOM 733 C C . LEU A 1 90 ? 2.712 12.738 6.399 1.00 96.00 90 LEU A C 1
ATOM 735 O O . LEU A 1 90 ? 2.785 12.188 5.303 1.00 96.00 90 LEU A O 1
ATOM 739 N N . LYS A 1 91 ? 3.588 13.669 6.792 1.00 95.94 91 LYS A N 1
ATOM 740 C CA . LYS A 1 91 ? 4.703 14.108 5.946 1.00 95.94 91 LYS A CA 1
ATOM 741 C C . LYS A 1 91 ? 5.648 12.952 5.623 1.00 95.94 91 LYS A C 1
ATOM 743 O O . LYS A 1 91 ? 6.035 12.790 4.467 1.00 95.94 91 LYS A O 1
ATOM 748 N N . ASP A 1 92 ? 6.003 12.162 6.628 1.00 95.75 92 ASP A N 1
ATOM 749 C CA . ASP A 1 92 ? 6.896 11.015 6.491 1.00 95.75 92 ASP A CA 1
ATOM 750 C C . ASP A 1 92 ? 6.326 9.946 5.552 1.00 95.75 92 ASP A C 1
ATOM 752 O O . ASP A 1 92 ? 7.006 9.516 4.619 1.00 95.75 92 ASP A O 1
ATOM 756 N N . LEU A 1 93 ? 5.061 9.572 5.754 1.00 97.00 93 LEU A N 1
ATOM 757 C CA . LEU A 1 93 ? 4.363 8.587 4.935 1.00 97.00 93 LEU A CA 1
ATOM 758 C C . LEU A 1 93 ? 4.206 9.085 3.499 1.00 97.00 93 LEU A C 1
ATOM 760 O O . LEU A 1 93 ? 4.586 8.385 2.572 1.00 97.00 93 LEU A O 1
ATOM 764 N N . LEU A 1 94 ? 3.736 10.315 3.281 1.00 96.31 94 LEU A N 1
ATOM 765 C CA . LEU A 1 94 ? 3.598 10.848 1.922 1.00 96.31 94 LEU A CA 1
ATOM 766 C C . LEU A 1 94 ? 4.944 10.955 1.195 1.00 96.31 94 LEU A C 1
ATOM 768 O O . LEU A 1 94 ? 5.009 10.702 -0.005 1.00 96.31 94 LEU A O 1
ATOM 772 N N . SER A 1 95 ? 6.023 11.288 1.907 1.00 96.56 95 SER A N 1
ATOM 773 C CA . SER A 1 95 ? 7.365 11.345 1.314 1.00 96.56 95 SER A CA 1
ATOM 774 C C . SER A 1 95 ? 7.841 9.960 0.865 1.00 96.56 95 SER A C 1
ATOM 776 O O . SER A 1 95 ? 8.348 9.816 -0.249 1.00 96.56 95 SER A O 1
ATOM 778 N N . LEU A 1 96 ? 7.635 8.938 1.703 1.00 97.25 96 LEU A N 1
ATOM 779 C CA . LEU A 1 96 ? 7.914 7.540 1.368 1.00 97.25 96 LEU A CA 1
ATOM 780 C C . LEU A 1 96 ? 7.119 7.092 0.135 1.00 97.25 96 LEU A C 1
ATOM 782 O O . LEU A 1 96 ? 7.679 6.527 -0.807 1.00 97.25 96 LEU A O 1
ATOM 786 N N . GLU A 1 97 ? 5.823 7.386 0.119 1.00 96.31 97 GLU A N 1
ATOM 787 C CA . GLU A 1 97 ? 4.927 6.988 -0.963 1.00 96.31 97 GLU A CA 1
ATOM 788 C C . GLU A 1 97 ? 5.305 7.651 -2.286 1.00 96.31 97 GLU A C 1
ATOM 790 O O . GLU A 1 97 ? 5.437 6.972 -3.303 1.00 96.31 97 GLU A O 1
ATOM 795 N N . MET A 1 98 ? 5.591 8.954 -2.277 1.00 96.38 98 MET A N 1
ATOM 796 C CA . MET A 1 98 ? 6.035 9.677 -3.472 1.00 96.38 98 MET A CA 1
ATOM 797 C C . MET A 1 98 ? 7.357 9.135 -4.025 1.00 96.38 98 MET A C 1
ATOM 799 O O . MET A 1 98 ? 7.498 8.992 -5.244 1.00 96.38 98 MET A O 1
ATOM 803 N N . LYS A 1 99 ? 8.316 8.785 -3.157 1.00 96.94 99 LYS A N 1
ATOM 804 C CA . LYS A 1 99 ? 9.570 8.128 -3.564 1.00 96.94 99 LYS A CA 1
ATOM 805 C C . LYS A 1 99 ? 9.287 6.780 -4.237 1.00 96.94 99 LYS A C 1
ATOM 807 O O . LYS A 1 99 ? 9.825 6.515 -5.312 1.00 96.94 99 LYS A O 1
ATOM 812 N N . SER A 1 100 ? 8.409 5.969 -3.645 1.00 95.62 100 SER A N 1
ATOM 813 C CA . SER A 1 100 ? 7.994 4.665 -4.177 1.00 95.62 100 SER A CA 1
ATOM 814 C C . SER A 1 100 ? 7.328 4.789 -5.554 1.00 95.62 100 SER A C 1
ATOM 816 O O . SER A 1 100 ? 7.743 4.124 -6.504 1.00 95.62 100 SER A O 1
ATOM 818 N N . PHE A 1 101 ? 6.373 5.712 -5.710 1.00 96.50 101 PHE A N 1
ATOM 819 C CA . PHE A 1 101 ? 5.717 5.984 -6.995 1.00 96.50 101 PHE A CA 1
ATOM 820 C C . PHE A 1 101 ? 6.681 6.498 -8.059 1.00 96.50 101 PHE A C 1
ATOM 822 O O . PHE A 1 101 ? 6.589 6.094 -9.216 1.00 96.50 101 PHE A O 1
ATOM 829 N N . THR A 1 102 ? 7.617 7.369 -7.680 1.00 96.94 102 THR A N 1
ATOM 830 C CA . THR A 1 102 ? 8.623 7.893 -8.609 1.00 96.94 102 THR A CA 1
ATOM 831 C C . THR A 1 102 ? 9.480 6.757 -9.152 1.00 96.94 102 THR A C 1
ATOM 833 O O . THR A 1 102 ? 9.613 6.624 -10.367 1.00 96.94 102 THR A O 1
ATOM 836 N N . HIS A 1 103 ? 9.996 5.897 -8.270 1.00 95.75 103 HIS A N 1
ATOM 837 C CA . HIS A 1 103 ? 10.792 4.737 -8.662 1.00 95.75 103 HIS A CA 1
ATOM 838 C C . HIS A 1 103 ? 10.005 3.800 -9.586 1.00 95.75 103 HIS A C 1
ATOM 840 O O . HIS A 1 103 ? 10.468 3.471 -10.674 1.00 95.75 103 HIS A O 1
ATOM 846 N N . LEU A 1 104 ? 8.770 3.467 -9.208 1.00 96.62 104 LEU A N 1
ATOM 847 C CA . LEU A 1 104 ? 7.906 2.593 -9.996 1.00 96.62 104 LEU A CA 1
ATOM 848 C C . LEU A 1 104 ? 7.584 3.166 -11.379 1.00 96.62 104 LEU A C 1
ATOM 850 O O . LEU A 1 104 ? 7.553 2.440 -12.367 1.00 96.62 104 LEU A O 1
ATOM 854 N N . ASN A 1 105 ? 7.391 4.479 -11.477 1.00 97.44 105 ASN A N 1
ATOM 855 C CA . ASN A 1 105 ? 7.182 5.153 -12.753 1.00 97.44 105 ASN A CA 1
ATOM 856 C C . ASN A 1 105 ? 8.428 5.099 -13.654 1.00 97.44 105 ASN A C 1
ATOM 858 O O . ASN A 1 105 ? 8.300 4.974 -14.870 1.00 97.44 105 ASN A O 1
ATOM 862 N N . HIS A 1 106 ? 9.635 5.183 -13.085 1.00 98.00 106 HIS A N 1
ATOM 863 C CA . HIS A 1 106 ? 10.870 4.988 -13.849 1.00 98.00 106 HIS A CA 1
ATOM 864 C C . HIS A 1 106 ? 10.985 3.561 -14.385 1.00 98.00 106 HIS A C 1
ATOM 866 O O . HIS A 1 106 ? 11.285 3.378 -15.561 1.00 98.00 106 HIS A O 1
ATOM 872 N N . GLU A 1 107 ? 10.679 2.565 -13.559 1.00 97.69 107 GLU A N 1
ATOM 873 C CA . GLU A 1 107 ? 10.671 1.164 -13.977 1.00 97.69 107 GLU A CA 1
ATOM 874 C C . GLU A 1 107 ? 9.627 0.907 -15.071 1.00 97.69 107 GLU A C 1
ATOM 876 O O . GLU A 1 107 ? 9.938 0.275 -16.071 1.00 97.69 107 GLU A O 1
ATOM 881 N N . LEU A 1 108 ? 8.415 1.460 -14.957 1.00 97.81 108 LEU A N 1
ATOM 882 C CA . LEU A 1 108 ? 7.393 1.341 -16.005 1.00 97.81 108 LEU A CA 1
ATOM 883 C C . LEU A 1 108 ? 7.845 1.962 -17.333 1.00 97.81 108 LEU A C 1
ATOM 885 O O . LEU A 1 108 ? 7.598 1.394 -18.396 1.00 97.81 108 LEU A O 1
ATOM 889 N N . LYS A 1 109 ? 8.528 3.111 -17.295 1.00 97.06 109 LYS A N 1
ATOM 890 C CA . LYS A 1 109 ? 9.108 3.726 -18.500 1.00 97.06 109 LYS A CA 1
ATOM 891 C C . LYS A 1 109 ? 10.159 2.826 -19.138 1.00 97.06 109 LYS A C 1
ATOM 893 O O . LYS A 1 109 ? 10.176 2.697 -20.358 1.00 97.06 109 LYS A O 1
ATOM 898 N N . GLU A 1 110 ? 10.995 2.192 -18.325 1.00 97.00 110 GLU A N 1
ATOM 899 C CA . GLU A 1 110 ? 12.002 1.249 -18.806 1.00 97.00 110 GLU A CA 1
ATOM 900 C C . GLU A 1 110 ? 11.364 -0.018 -19.385 1.00 97.00 110 GLU A C 1
ATOM 902 O O . GLU A 1 110 ? 11.763 -0.486 -20.451 1.00 97.00 110 GLU A O 1
ATOM 907 N N . PHE A 1 111 ? 10.304 -0.514 -18.747 1.00 96.75 111 PHE A N 1
ATOM 908 C CA . PHE A 1 111 ? 9.521 -1.634 -19.249 1.00 96.75 111 PHE A CA 1
ATOM 909 C C . PHE A 1 111 ? 8.928 -1.343 -20.633 1.00 96.75 111 PHE A C 1
ATOM 911 O O . PHE A 1 111 ? 9.036 -2.170 -21.541 1.00 96.75 111 PHE A O 1
ATOM 918 N N . ILE A 1 112 ? 8.340 -0.153 -20.808 1.00 95.50 112 ILE A N 1
ATOM 919 C CA . ILE A 1 112 ? 7.796 0.310 -22.091 1.00 95.50 112 ILE A CA 1
ATOM 920 C C . ILE A 1 112 ? 8.916 0.461 -23.126 1.00 95.50 112 ILE A C 1
ATOM 922 O O . ILE A 1 112 ? 8.752 0.023 -24.262 1.00 95.50 112 ILE A O 1
ATOM 926 N N . ARG A 1 113 ? 10.066 1.036 -22.744 1.00 95.81 113 ARG A N 1
ATOM 927 C CA . ARG A 1 113 ? 11.222 1.189 -23.638 1.00 95.81 113 ARG A CA 1
ATOM 928 C C . ARG A 1 113 ? 11.697 -0.164 -24.162 1.00 95.81 113 ARG A C 1
ATOM 930 O O . ARG A 1 113 ? 11.861 -0.306 -25.364 1.00 95.81 113 ARG A O 1
ATOM 937 N N . LYS A 1 114 ? 11.870 -1.164 -23.294 1.00 95.06 114 LYS A N 1
ATOM 938 C CA . LYS A 1 114 ? 12.357 -2.505 -23.674 1.00 95.06 114 LYS A CA 1
ATOM 939 C C . LYS A 1 114 ? 11.334 -3.374 -24.405 1.00 95.06 114 LYS A C 1
ATOM 941 O O . LYS A 1 114 ? 11.706 -4.394 -24.975 1.00 95.06 114 LYS A O 1
ATOM 946 N N . HIS A 1 115 ? 10.063 -2.976 -24.425 1.00 91.88 115 HIS A N 1
ATOM 947 C CA . HIS A 1 115 ? 9.072 -3.584 -25.320 1.00 91.88 115 HIS A CA 1
ATOM 948 C C . HIS A 1 115 ? 9.271 -3.188 -26.788 1.00 91.88 115 HIS A C 1
ATOM 950 O O . HIS A 1 115 ? 8.757 -3.863 -27.678 1.00 91.88 115 HIS A O 1
ATOM 956 N N . ASP A 1 116 ? 10.009 -2.113 -27.063 1.00 94.19 116 ASP A N 1
ATOM 957 C CA . ASP A 1 116 ? 10.391 -1.757 -28.422 1.00 94.19 116 ASP A CA 1
ATOM 958 C C . ASP A 1 116 ? 11.484 -2.710 -28.930 1.00 94.19 116 ASP A C 1
ATOM 960 O O . ASP A 1 116 ? 12.519 -2.903 -28.287 1.00 94.19 116 ASP A O 1
ATOM 964 N N . TYR A 1 117 ? 11.261 -3.287 -30.114 1.00 90.69 117 TYR A N 1
ATOM 965 C CA . TYR A 1 117 ? 12.154 -4.271 -30.730 1.00 90.69 117 TYR A CA 1
ATOM 966 C C . TYR A 1 117 ? 13.600 -3.774 -30.882 1.00 90.69 117 TYR A C 1
ATOM 968 O O . TYR A 1 117 ? 14.522 -4.583 -30.911 1.00 90.69 117 TYR A O 1
ATOM 976 N N . ARG A 1 118 ? 13.832 -2.456 -30.946 1.00 94.69 118 ARG A N 1
ATOM 977 C CA . ARG A 1 118 ? 15.179 -1.866 -31.031 1.00 94.69 118 ARG A CA 1
ATOM 978 C C . ARG A 1 118 ? 16.033 -2.150 -29.797 1.00 94.69 118 ARG A C 1
ATOM 980 O O . ARG A 1 118 ? 17.256 -2.127 -29.893 1.00 94.69 118 ARG A O 1
ATOM 987 N N . PHE A 1 119 ? 15.399 -2.430 -28.662 1.00 93.00 119 PHE A N 1
ATOM 988 C CA . PHE A 1 119 ? 16.056 -2.734 -27.393 1.00 93.00 119 PHE A CA 1
ATOM 989 C C . PHE A 1 119 ? 15.872 -4.203 -26.982 1.00 93.00 119 PHE A C 1
ATOM 991 O O . PHE A 1 119 ? 16.158 -4.559 -25.842 1.00 93.00 119 PHE A O 1
ATOM 998 N N . SER A 1 120 ? 15.442 -5.081 -27.901 1.00 83.38 120 SER A N 1
ATOM 999 C CA . SER A 1 120 ? 15.131 -6.492 -27.610 1.00 83.38 120 SER A CA 1
ATOM 1000 C C . SER A 1 120 ? 16.314 -7.305 -27.081 1.00 83.38 120 SER A C 1
ATOM 1002 O O . SER A 1 120 ? 16.115 -8.350 -26.469 1.00 83.38 120 SER A O 1
ATOM 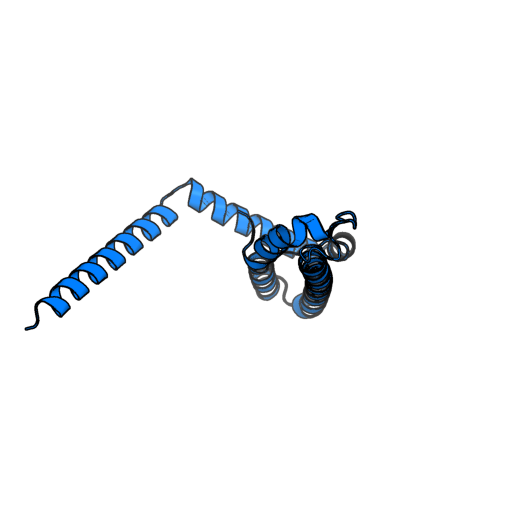1004 N N . ASN A 1 121 ? 17.539 -6.850 -27.350 1.00 92.19 121 ASN A N 1
ATOM 1005 C CA . ASN A 1 121 ? 18.770 -7.522 -26.935 1.00 92.19 121 ASN A CA 1
ATOM 1006 C C . ASN A 1 121 ? 19.251 -7.076 -25.545 1.00 92.19 121 ASN A C 1
ATOM 1008 O O . ASN A 1 121 ? 20.212 -7.643 -25.025 1.00 92.19 121 ASN A O 1
ATOM 1012 N N . GLU A 1 122 ? 18.627 -6.061 -24.944 1.00 95.19 122 GLU A N 1
ATOM 1013 C CA . GLU A 1 122 ? 18.972 -5.633 -23.593 1.00 95.19 122 GLU A CA 1
ATOM 1014 C C . GLU A 1 122 ? 18.348 -6.569 -22.546 1.00 95.19 122 GLU A C 1
ATOM 1016 O O . GLU A 1 122 ? 17.168 -6.918 -22.644 1.00 95.19 122 GLU A O 1
ATOM 1021 N N . PRO A 1 123 ? 19.097 -6.967 -21.503 1.00 94.38 123 PRO A N 1
ATOM 1022 C CA . PRO A 1 123 ? 18.553 -7.815 -20.455 1.00 94.38 123 PRO A CA 1
ATOM 1023 C C . PRO A 1 123 ? 17.513 -7.063 -19.617 1.00 94.38 123 PRO A C 1
ATOM 1025 O O . PRO A 1 123 ? 17.657 -5.876 -19.315 1.00 94.38 123 PRO A O 1
ATOM 1028 N N . TRP A 1 124 ? 16.480 -7.785 -19.186 1.00 93.75 124 TRP A N 1
ATOM 1029 C CA . TRP A 1 124 ? 15.499 -7.297 -18.217 1.00 93.75 124 TRP A CA 1
ATOM 1030 C C . TRP A 1 124 ? 16.121 -7.143 -16.825 1.00 93.75 124 TRP A C 1
ATOM 1032 O O . TRP A 1 124 ? 16.806 -8.047 -16.347 1.00 93.75 124 TRP A O 1
ATOM 1042 N N . GLY A 1 125 ? 15.840 -6.024 -16.163 1.00 94.75 125 GLY A N 1
ATOM 1043 C CA . GLY A 1 125 ? 16.177 -5.754 -14.770 1.00 94.75 125 GLY A CA 1
ATOM 1044 C C . GLY A 1 125 ? 14.957 -5.815 -13.848 1.00 94.75 125 GLY A C 1
ATOM 1045 O O . GLY A 1 125 ? 14.040 -6.622 -14.031 1.00 94.75 125 GLY A O 1
ATOM 1046 N N . ILE A 1 126 ? 14.952 -4.945 -12.835 1.00 94.19 126 ILE A N 1
ATOM 1047 C CA . ILE A 1 126 ? 13.881 -4.845 -11.831 1.00 94.19 126 ILE A CA 1
ATOM 1048 C C . ILE A 1 126 ? 12.548 -4.367 -12.428 1.00 94.19 126 ILE A C 1
ATOM 1050 O O . ILE A 1 126 ? 11.485 -4.590 -11.859 1.00 94.19 126 ILE A O 1
ATOM 1054 N N . GLU A 1 127 ? 12.573 -3.757 -13.611 1.00 96.38 127 GLU A N 1
ATOM 1055 C CA . GLU A 1 127 ? 11.390 -3.305 -14.331 1.00 96.38 127 GLU A CA 1
ATOM 1056 C C . GLU A 1 127 ? 10.497 -4.443 -14.835 1.00 96.38 127 GLU A C 1
ATOM 1058 O O . GLU A 1 127 ? 9.331 -4.200 -15.149 1.00 96.38 127 GLU A O 1
ATOM 1063 N N . LYS A 1 128 ? 11.008 -5.680 -14.893 1.00 95.94 128 LYS A N 1
ATOM 1064 C CA . LYS A 1 128 ? 10.304 -6.844 -15.454 1.00 95.94 128 LYS A CA 1
ATOM 1065 C C . LYS A 1 128 ? 8.922 -7.076 -14.836 1.00 95.94 128 LYS A C 1
ATOM 1067 O O . LYS A 1 128 ? 8.002 -7.486 -15.537 1.00 95.94 128 LYS A O 1
ATOM 1072 N N . ASP A 1 129 ? 8.772 -6.827 -13.537 1.00 96.25 129 ASP A N 1
ATOM 1073 C CA . ASP A 1 129 ? 7.523 -7.011 -12.787 1.00 96.25 129 ASP A CA 1
ATOM 1074 C C . ASP A 1 129 ? 6.824 -5.682 -12.433 1.00 96.25 129 ASP A C 1
ATOM 1076 O O . ASP A 1 129 ? 5.832 -5.677 -11.698 1.00 96.25 129 ASP A O 1
ATOM 1080 N N . SER A 1 130 ? 7.305 -4.553 -12.969 1.00 97.12 130 SER A N 1
ATOM 1081 C CA . SER A 1 130 ? 6.814 -3.206 -12.640 1.00 97.12 130 SER A CA 1
ATOM 1082 C C . SER A 1 130 ? 5.320 -3.024 -12.915 1.00 97.12 130 SER A C 1
ATOM 1084 O O . SER A 1 130 ? 4.630 -2.385 -12.123 1.00 97.12 130 SER A O 1
ATOM 1086 N N . VAL A 1 131 ? 4.789 -3.644 -13.974 1.00 96.56 131 VAL A N 1
ATOM 1087 C CA . VAL A 1 131 ? 3.350 -3.626 -14.296 1.00 96.56 131 VAL A CA 1
ATOM 1088 C C . VAL A 1 131 ? 2.525 -4.315 -13.211 1.00 96.56 131 VAL A C 1
ATOM 1090 O O . VAL A 1 131 ? 1.505 -3.786 -12.780 1.00 96.56 131 VAL A O 1
ATOM 1093 N N . LYS A 1 132 ? 2.972 -5.476 -12.715 1.00 96.31 132 LYS A N 1
ATOM 1094 C CA . LYS A 1 132 ? 2.281 -6.155 -11.613 1.00 96.31 132 LYS A CA 1
ATOM 1095 C C . LYS A 1 132 ? 2.338 -5.286 -10.359 1.00 96.31 132 LYS A C 1
ATOM 1097 O O . LYS A 1 132 ? 1.311 -5.017 -9.746 1.00 96.31 132 LYS A O 1
ATOM 1102 N N . ARG A 1 133 ? 3.527 -4.788 -10.008 1.00 95.94 133 ARG A N 1
ATOM 1103 C CA . ARG A 1 133 ? 3.722 -3.951 -8.816 1.00 95.94 133 ARG A CA 1
ATOM 1104 C C . ARG A 1 133 ? 2.915 -2.657 -8.855 1.00 95.94 133 ARG A C 1
ATOM 1106 O O . ARG A 1 133 ? 2.448 -2.228 -7.805 1.00 95.94 133 ARG A O 1
ATOM 1113 N N . SER A 1 134 ? 2.717 -2.048 -10.023 1.00 96.50 134 SER A N 1
ATOM 1114 C CA . SER A 1 134 ? 1.890 -0.844 -10.156 1.00 96.50 134 SER A CA 1
ATOM 1115 C C . SER A 1 134 ? 0.419 -1.122 -9.899 1.00 96.50 134 SER A C 1
ATOM 1117 O O . SER A 1 134 ? -0.208 -0.357 -9.170 1.00 96.50 134 SER A O 1
ATOM 1119 N N . ILE A 1 135 ? -0.107 -2.248 -10.382 1.00 96.44 135 ILE A N 1
ATOM 1120 C CA . ILE A 1 135 ? -1.471 -2.681 -10.070 1.00 96.44 135 ILE A CA 1
ATOM 1121 C C . ILE A 1 135 ? -1.614 -2.871 -8.557 1.00 96.44 135 ILE A C 1
ATOM 1123 O O . ILE A 1 135 ? -2.439 -2.194 -7.947 1.00 96.44 135 ILE A O 1
ATOM 1127 N N . ILE A 1 136 ? -0.744 -3.673 -7.931 1.00 96.00 136 ILE A N 1
ATOM 1128 C CA . ILE A 1 136 ? -0.764 -3.922 -6.475 1.00 96.00 136 ILE A CA 1
ATOM 1129 C C . ILE A 1 136 ? -0.690 -2.610 -5.686 1.00 96.00 136 ILE A C 1
ATOM 1131 O O . ILE A 1 136 ? -1.421 -2.410 -4.720 1.00 96.00 136 ILE A O 1
ATOM 1135 N N . LYS A 1 137 ? 0.171 -1.674 -6.097 1.00 96.06 137 LYS A N 1
ATOM 1136 C CA . LYS A 1 137 ? 0.320 -0.376 -5.427 1.00 96.06 137 LYS A CA 1
ATOM 1137 C C . LYS A 1 137 ? -0.972 0.447 -5.474 1.00 96.06 137 LYS A C 1
ATOM 1139 O O . LYS A 1 137 ? -1.274 1.154 -4.513 1.00 96.06 137 LYS A O 1
ATOM 1144 N N . LEU A 1 138 ? -1.724 0.365 -6.570 1.00 96.00 138 LEU A N 1
ATOM 1145 C CA . LEU A 1 138 ? -2.952 1.131 -6.773 1.00 96.00 138 LEU A CA 1
ATOM 1146 C C . LEU A 1 138 ? -4.171 0.500 -6.096 1.00 96.00 138 LEU A C 1
ATOM 1148 O O . LEU A 1 138 ? -4.967 1.239 -5.519 1.00 96.00 138 LEU A O 1
ATOM 1152 N N . ILE A 1 139 ? -4.322 -0.825 -6.167 1.00 95.94 139 ILE A N 1
ATOM 1153 C CA . ILE A 1 139 ? -5.552 -1.510 -5.730 1.00 95.94 139 ILE A CA 1
ATOM 1154 C C . ILE A 1 139 ? -5.375 -2.392 -4.487 1.00 95.94 139 ILE A C 1
ATOM 1156 O O . ILE A 1 139 ? -6.369 -2.721 -3.852 1.00 95.94 139 ILE A O 1
ATOM 1160 N N . GLY A 1 140 ? -4.139 -2.716 -4.101 1.00 91.94 140 GLY A N 1
ATOM 1161 C CA . GLY A 1 140 ? -3.830 -3.706 -3.066 1.00 91.94 140 GLY A CA 1
ATOM 1162 C C . GLY A 1 140 ? -3.769 -5.142 -3.600 1.00 91.94 140 GLY A C 1
ATOM 1163 O O . GLY A 1 140 ? -4.095 -5.409 -4.753 1.00 91.94 140 GLY A O 1
ATOM 1164 N N . GLU A 1 141 ? -3.320 -6.062 -2.753 1.00 83.06 141 GLU A N 1
ATOM 1165 C CA . GLU A 1 141 ? -3.571 -7.502 -2.888 1.00 83.06 141 GLU A CA 1
ATOM 1166 C C . GLU A 1 141 ? -4.339 -7.922 -1.627 1.00 83.06 141 GLU A C 1
ATOM 1168 O O . GLU A 1 141 ? -4.019 -7.435 -0.538 1.00 83.06 141 GLU A O 1
ATOM 1173 N N . GLU A 1 142 ? -5.382 -8.738 -1.801 1.00 58.34 142 GLU A N 1
ATOM 1174 C CA . GLU A 1 142 ? -6.130 -9.375 -0.705 1.00 58.34 142 GLU A CA 1
ATOM 1175 C C . GLU A 1 142 ? -5.442 -10.665 -0.247 1.00 58.34 142 GLU A C 1
ATOM 1177 O O . GLU A 1 142 ? -4.961 -11.422 -1.126 1.00 58.34 142 GLU A O 1
#

Secondary structure (DSSP, 8-state):
--HHHHHHHHHHHHHHHHHHHHHHHHHH-HHHHHHHHHHHHHHHHHHHHHHH-HHHHHHHTTS----HHHHHHHHHHHHHH-GGGHHHHHHHHHHHHHHHHHHHHHHHHHHHHHTSGGGTTSPP-GGGGHHHHHHHHHH---

pLDDT: mean 92.0, std 9.05, range [51.72, 98.0]

Radius of gyration: 22.06 Å; Cα contacts (8 Å, |Δi|>4): 82; chains: 1; bounding box: 65×31×50 Å